Protein AF-E3K1E2-F1 (afdb_monomer_lite)

pLDDT: mean 73.82, std 13.87, range [36.22, 94.94]

Sequence (118 aa):
MPCQTKQGLTIAQMTQQIQHQVDGAILNYLLNDSNNESTKDSNLEDAIVALILLKKQRYHTPHTRLDRNPDNSAYLFSLNDSQFKQKFRMLQPFFFRLFNEIKGHPVFHNQSNILKSF

Structure (mmCIF, N/CA/C/O backbone):
data_AF-E3K1E2-F1
#
_entry.id   AF-E3K1E2-F1
#
loop_
_atom_site.group_PDB
_atom_site.id
_atom_site.type_symbol
_atom_site.label_atom_id
_atom_site.label_alt_id
_atom_site.label_comp_id
_atom_site.label_asym_id
_atom_site.label_entity_id
_atom_site.label_seq_id
_atom_site.pdbx_PDB_ins_code
_atom_site.Cartn_x
_atom_site.Cartn_y
_atom_site.Cartn_z
_atom_site.occupancy
_atom_site.B_iso_or_equiv
_atom_site.auth_seq_id
_atom_site.auth_comp_id
_atom_site.auth_asym_id
_atom_site.auth_atom_id
_atom_site.pdbx_PDB_model_num
ATOM 1 N N . MET A 1 1 ? -9.670 -12.883 -25.523 1.00 36.22 1 MET A N 1
ATOM 2 C CA . MET A 1 1 ? -9.674 -11.900 -26.631 1.00 36.22 1 MET A CA 1
ATOM 3 C C . MET A 1 1 ? -9.228 -10.558 -26.057 1.00 36.22 1 MET A C 1
ATOM 5 O O . MET A 1 1 ? -9.898 -10.103 -25.137 1.00 36.22 1 MET A O 1
ATOM 9 N N . PRO A 1 2 ? -8.091 -9.962 -26.460 1.00 47.69 2 PRO A N 1
ATOM 10 C CA . PRO A 1 2 ? -7.662 -8.683 -25.903 1.00 47.69 2 PRO A CA 1
ATOM 11 C C . PRO A 1 2 ? -8.529 -7.572 -26.505 1.00 47.69 2 PRO A C 1
ATOM 13 O O . PRO A 1 2 ? -8.466 -7.322 -27.706 1.00 47.69 2 PRO A O 1
ATOM 16 N N . CYS A 1 3 ? -9.354 -6.920 -25.685 1.00 54.78 3 CYS A N 1
ATOM 17 C CA . CYS A 1 3 ? -10.081 -5.723 -26.098 1.00 54.78 3 CYS A CA 1
ATOM 18 C C . CYS A 1 3 ? -9.071 -4.599 -26.337 1.00 54.78 3 CYS A C 1
ATOM 20 O O . CYS A 1 3 ? -8.545 -4.016 -25.389 1.00 54.78 3 CYS A O 1
ATOM 22 N N . GLN A 1 4 ? -8.783 -4.307 -27.604 1.00 60.00 4 GLN A N 1
ATOM 23 C CA . GLN A 1 4 ? -8.006 -3.133 -27.976 1.00 60.00 4 GLN A CA 1
ATOM 24 C C . GLN A 1 4 ? -8.824 -1.889 -27.619 1.00 60.00 4 GLN A C 1
ATOM 26 O O . GLN A 1 4 ? -9.828 -1.571 -28.254 1.00 60.00 4 GLN A O 1
ATOM 31 N N . THR A 1 5 ? -8.430 -1.204 -26.548 1.00 74.00 5 THR A N 1
ATOM 32 C CA . THR A 1 5 ? -9.013 0.087 -26.185 1.00 74.00 5 THR A CA 1
ATOM 33 C C . THR A 1 5 ? -8.525 1.144 -27.174 1.00 74.00 5 THR A C 1
ATOM 35 O O . THR A 1 5 ? -7.400 1.063 -27.669 1.00 74.00 5 THR A O 1
ATOM 38 N N . LYS A 1 6 ? -9.343 2.172 -27.451 1.00 75.38 6 LYS A N 1
ATOM 39 C CA . LYS A 1 6 ? -8.934 3.310 -28.301 1.00 75.38 6 LYS A CA 1
ATOM 40 C C . LYS A 1 6 ? -7.572 3.877 -27.879 1.00 75.38 6 LYS A C 1
ATOM 42 O O . LYS A 1 6 ? -6.749 4.160 -28.734 1.00 75.38 6 LYS A O 1
ATOM 47 N N . GLN A 1 7 ? -7.313 3.942 -26.571 1.00 70.69 7 GLN A N 1
ATOM 48 C CA . GLN A 1 7 ? -6.025 4.361 -26.015 1.00 70.69 7 GLN A CA 1
ATOM 49 C C . GLN A 1 7 ? -4.865 3.449 -26.436 1.00 70.69 7 GLN A C 1
ATOM 51 O O . GLN A 1 7 ? -3.811 3.954 -26.805 1.00 70.69 7 GLN A O 1
ATOM 56 N N . GLY A 1 8 ? -5.052 2.125 -26.435 1.00 77.12 8 GLY A N 1
ATOM 57 C CA . GLY A 1 8 ? -4.024 1.180 -26.877 1.00 77.12 8 GLY A CA 1
ATOM 58 C C . GLY A 1 8 ? -3.657 1.350 -28.353 1.00 77.12 8 GLY A C 1
ATOM 59 O O . GLY A 1 8 ? -2.480 1.296 -28.700 1.00 77.12 8 GLY A O 1
ATOM 60 N N . LEU A 1 9 ? -4.647 1.637 -29.205 1.00 79.75 9 LEU A N 1
ATOM 61 C CA . LEU A 1 9 ? -4.420 1.940 -30.622 1.00 79.75 9 LEU A CA 1
ATOM 62 C C . LEU A 1 9 ? -3.671 3.262 -30.811 1.00 79.75 9 LEU A C 1
ATOM 64 O O . LEU A 1 9 ? -2.709 3.310 -31.574 1.00 79.75 9 LEU A O 1
ATOM 68 N N . THR A 1 10 ? -4.061 4.318 -30.091 1.00 85.38 10 THR A N 1
ATOM 69 C CA . THR A 1 10 ? -3.386 5.620 -30.195 1.00 85.38 10 THR A CA 1
ATOM 70 C C . THR A 1 10 ? -1.940 5.544 -29.705 1.00 85.38 10 THR A C 1
ATOM 72 O O . THR A 1 10 ? -1.051 6.112 -30.333 1.00 85.38 10 THR A O 1
ATOM 75 N N . ILE A 1 11 ? -1.679 4.810 -28.619 1.00 80.06 11 ILE A N 1
ATOM 76 C CA . ILE A 1 11 ? -0.316 4.599 -28.117 1.00 80.06 11 ILE A CA 1
ATOM 77 C C . ILE A 1 11 ? 0.518 3.850 -29.156 1.00 80.06 11 ILE A C 1
ATOM 79 O O . ILE A 1 11 ? 1.607 4.308 -29.481 1.00 80.06 11 ILE A O 1
ATOM 83 N N . ALA A 1 12 ? -0.002 2.763 -29.735 1.00 79.31 12 ALA A N 1
ATOM 84 C CA . ALA A 1 12 ? 0.718 2.007 -30.759 1.00 79.31 12 ALA A CA 1
ATOM 85 C C . ALA A 1 12 ? 1.072 2.871 -31.984 1.00 79.31 12 ALA A C 1
ATOM 87 O O . ALA A 1 12 ? 2.198 2.813 -32.475 1.00 79.31 12 ALA A O 1
ATOM 88 N N . GLN A 1 13 ? 0.142 3.721 -32.430 1.00 85.56 13 GLN A N 1
ATOM 89 C CA . GLN A 1 13 ? 0.366 4.655 -33.539 1.00 85.56 13 GLN A CA 1
ATOM 90 C C . GLN A 1 13 ? 1.438 5.700 -33.210 1.00 85.56 13 GLN A C 1
ATOM 92 O O . GLN A 1 13 ? 2.347 5.920 -34.010 1.00 85.56 13 GLN A O 1
ATOM 97 N N . MET A 1 14 ? 1.371 6.309 -32.022 1.00 86.19 14 MET A N 1
ATOM 98 C CA . MET A 1 14 ? 2.379 7.274 -31.574 1.00 86.19 14 MET A CA 1
ATOM 99 C C . MET A 1 14 ? 3.759 6.623 -31.442 1.00 86.19 14 MET A C 1
ATOM 101 O O . MET A 1 14 ? 4.753 7.190 -31.890 1.00 86.19 14 MET A O 1
ATOM 105 N N . THR A 1 15 ? 3.832 5.411 -30.885 1.00 83.00 15 THR A N 1
ATOM 106 C CA . THR A 1 15 ? 5.085 4.652 -30.786 1.00 83.00 15 THR A CA 1
ATOM 107 C C . THR A 1 15 ? 5.678 4.382 -32.164 1.00 83.00 15 THR A C 1
ATOM 109 O O . THR A 1 15 ? 6.871 4.594 -32.357 1.00 83.00 15 THR A O 1
ATOM 112 N N . GLN A 1 16 ? 4.857 3.988 -33.139 1.00 80.50 16 GLN A N 1
ATOM 113 C CA . GLN A 1 16 ? 5.324 3.731 -34.500 1.00 80.50 16 GLN A CA 1
ATOM 114 C C . GLN A 1 16 ? 5.860 5.003 -35.179 1.00 80.50 16 GLN A C 1
ATOM 116 O O . GLN A 1 16 ? 6.891 4.954 -35.846 1.00 80.50 16 GLN A O 1
ATOM 121 N N . GLN A 1 17 ? 5.212 6.155 -34.979 1.00 82.69 17 GLN A N 1
ATOM 122 C CA . GLN A 1 17 ? 5.694 7.434 -35.515 1.00 82.69 17 GLN A CA 1
ATOM 123 C C . GLN A 1 17 ? 7.028 7.863 -34.901 1.00 82.69 17 GLN A C 1
ATOM 125 O O . GLN A 1 17 ? 7.924 8.287 -35.629 1.00 82.69 17 GLN A O 1
ATOM 130 N N . ILE A 1 18 ? 7.175 7.718 -33.583 1.00 78.56 18 ILE A N 1
ATOM 131 C CA . ILE A 1 18 ? 8.433 8.019 -32.890 1.00 78.56 18 ILE A CA 1
ATOM 132 C C . ILE A 1 18 ? 9.543 7.101 -33.404 1.00 78.56 18 ILE A C 1
ATOM 134 O O . ILE A 1 18 ? 10.633 7.581 -33.701 1.00 78.56 18 ILE A O 1
ATOM 138 N N . GLN A 1 19 ? 9.257 5.807 -33.571 1.00 76.50 19 GLN A N 1
ATOM 139 C CA . GLN A 1 19 ? 10.219 4.840 -34.098 1.00 76.50 19 GLN A CA 1
ATOM 140 C C . GLN A 1 19 ? 10.724 5.262 -35.486 1.00 76.50 19 GLN A C 1
ATOM 142 O O . GLN A 1 19 ? 11.927 5.389 -35.683 1.00 76.50 19 GLN A O 1
ATOM 147 N N . HIS A 1 20 ? 9.817 5.600 -36.408 1.00 75.62 20 HIS A N 1
ATOM 148 C CA . HIS A 1 20 ? 10.191 6.061 -37.749 1.00 75.62 20 HIS A CA 1
ATOM 149 C C . HIS A 1 20 ? 11.013 7.357 -37.745 1.00 75.62 20 HIS A C 1
ATOM 151 O O . HIS A 1 20 ? 11.917 7.509 -38.566 1.00 75.62 20 HIS A O 1
ATOM 157 N N . GLN A 1 21 ? 10.721 8.293 -36.837 1.00 72.12 21 GLN A N 1
ATOM 158 C CA . GLN A 1 21 ? 11.488 9.537 -36.715 1.00 72.12 21 GLN A CA 1
ATOM 159 C C . GLN A 1 21 ? 12.888 9.300 -36.150 1.00 72.12 21 GLN A C 1
ATOM 161 O O . GLN A 1 21 ? 13.844 9.905 -36.630 1.00 72.12 21 GLN A O 1
ATOM 166 N N . VAL A 1 22 ? 13.016 8.416 -35.159 1.00 73.38 22 VAL A N 1
ATOM 167 C CA . VAL A 1 22 ? 14.307 8.040 -34.574 1.00 73.38 22 VAL A CA 1
ATOM 168 C C . VAL A 1 22 ? 15.154 7.288 -35.597 1.00 73.38 22 VAL A C 1
ATOM 170 O O . VAL A 1 22 ? 16.305 7.657 -35.800 1.00 73.38 22 VAL A O 1
ATOM 173 N N . ASP A 1 23 ? 14.580 6.316 -36.306 1.00 73.56 23 ASP A N 1
ATOM 174 C CA . ASP A 1 23 ? 15.290 5.557 -37.340 1.00 73.56 23 ASP A CA 1
ATOM 175 C C . ASP A 1 23 ? 15.748 6.480 -38.486 1.00 73.56 23 ASP A C 1
ATOM 177 O O . ASP A 1 23 ? 16.893 6.406 -38.930 1.00 73.56 23 ASP A O 1
ATOM 181 N N . GLY A 1 24 ? 14.897 7.419 -38.917 1.00 72.69 24 GLY A N 1
ATOM 182 C CA . GLY A 1 24 ? 15.255 8.421 -39.927 1.00 72.69 24 GLY A CA 1
ATOM 183 C C . GLY A 1 24 ? 16.328 9.411 -39.459 1.00 72.69 24 GLY A C 1
ATOM 184 O O . GLY A 1 24 ? 17.213 9.771 -40.234 1.00 72.69 24 GLY A O 1
ATOM 185 N N . ALA A 1 25 ? 16.292 9.836 -38.194 1.00 69.25 25 ALA A N 1
ATOM 186 C CA . ALA A 1 25 ? 17.307 10.715 -37.616 1.00 69.25 25 ALA A CA 1
ATOM 187 C C . ALA A 1 25 ? 18.662 10.008 -37.454 1.00 69.25 25 ALA A C 1
ATOM 189 O O . ALA A 1 25 ? 19.694 10.612 -37.738 1.00 69.25 25 ALA A O 1
ATOM 190 N N . ILE A 1 26 ? 18.659 8.729 -37.063 1.00 70.50 26 ILE A N 1
ATOM 191 C CA . ILE A 1 26 ? 19.865 7.894 -36.972 1.00 70.50 26 ILE A CA 1
ATOM 192 C C . ILE A 1 26 ? 20.479 7.695 -38.361 1.00 70.50 26 ILE A C 1
ATOM 194 O O . ILE A 1 26 ? 21.684 7.869 -38.518 1.00 70.50 26 ILE A O 1
ATOM 198 N N . LEU A 1 27 ? 19.667 7.402 -39.382 1.00 65.75 27 LEU A N 1
ATOM 199 C CA . LEU A 1 27 ? 20.157 7.266 -40.758 1.00 65.75 27 LEU A CA 1
ATOM 200 C C . LEU A 1 27 ? 20.722 8.582 -41.308 1.00 65.75 27 LEU A C 1
ATOM 202 O O . LEU A 1 27 ? 21.769 8.573 -41.948 1.00 65.75 27 LEU A O 1
ATOM 206 N N . ASN A 1 28 ? 20.072 9.716 -41.031 1.00 65.00 28 ASN A N 1
ATOM 207 C CA . ASN A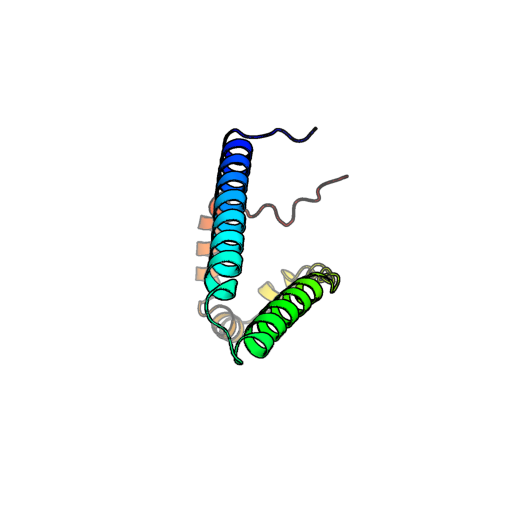 1 28 ? 20.573 11.030 -41.441 1.00 65.00 28 ASN A CA 1
ATOM 208 C C . ASN A 1 28 ? 21.866 11.424 -40.715 1.00 65.00 28 ASN A C 1
ATOM 210 O O . ASN A 1 28 ? 22.720 12.060 -41.325 1.00 65.00 28 ASN A O 1
ATOM 214 N N . TYR A 1 29 ? 22.027 11.049 -39.442 1.00 66.12 29 TYR A N 1
ATOM 215 C CA . TYR A 1 29 ? 23.288 11.207 -38.714 1.00 66.12 29 TYR A CA 1
ATOM 216 C C . TYR A 1 29 ? 24.391 10.365 -39.369 1.00 66.12 29 TYR A C 1
ATOM 218 O O . TYR A 1 29 ? 25.411 10.916 -39.765 1.00 66.12 29 TYR A O 1
ATOM 226 N N . LEU A 1 30 ? 24.131 9.073 -39.602 1.00 57.94 30 LEU A N 1
ATOM 227 C CA . LEU A 1 30 ? 25.090 8.135 -40.195 1.00 57.94 30 LEU A CA 1
ATOM 228 C C . LEU A 1 30 ? 25.538 8.550 -41.614 1.00 57.94 30 LEU A C 1
ATOM 230 O O . LEU A 1 30 ? 26.697 8.378 -41.976 1.00 57.94 30 LEU A O 1
ATOM 234 N N . LEU A 1 31 ? 24.627 9.116 -42.418 1.00 60.41 31 LEU A N 1
ATOM 235 C CA . LEU A 1 31 ? 24.916 9.600 -43.777 1.00 60.41 31 LEU A CA 1
ATOM 236 C C . LEU A 1 31 ? 25.615 10.969 -43.806 1.00 60.41 31 LEU A C 1
ATOM 238 O O . LEU A 1 31 ? 26.353 11.257 -44.747 1.00 60.41 31 LEU A O 1
ATOM 242 N N . ASN A 1 32 ? 25.391 11.824 -42.804 1.00 58.06 32 ASN A N 1
ATOM 243 C CA . ASN A 1 32 ? 26.103 13.101 -42.699 1.00 58.06 32 ASN A CA 1
ATOM 244 C C . ASN A 1 32 ? 27.499 12.947 -42.086 1.00 58.06 32 ASN A C 1
ATOM 246 O O . ASN A 1 32 ? 28.375 13.751 -42.407 1.00 58.06 32 ASN A O 1
ATOM 250 N N . ASP A 1 33 ? 27.725 11.928 -41.254 1.00 52.22 33 ASP A N 1
ATOM 251 C CA . ASP A 1 33 ? 29.038 11.650 -40.659 1.00 52.22 33 ASP A CA 1
ATOM 252 C C . ASP A 1 33 ? 30.018 11.030 -41.674 1.00 52.22 33 ASP A C 1
ATOM 254 O O . ASP A 1 33 ? 31.227 11.236 -41.603 1.00 52.22 33 ASP A O 1
ATOM 258 N N . SER A 1 34 ? 29.513 10.371 -42.729 1.00 53.56 34 SER A N 1
ATOM 259 C CA . SER A 1 34 ? 30.362 9.801 -43.789 1.00 53.56 34 SER A CA 1
ATOM 260 C C . SER A 1 34 ? 31.059 10.834 -44.692 1.00 53.56 34 SER A C 1
ATOM 262 O O . SER A 1 34 ? 31.853 10.445 -45.545 1.00 53.56 34 SER A O 1
ATOM 264 N N . ASN A 1 35 ? 30.776 12.134 -44.532 1.00 54.97 35 ASN A N 1
ATOM 265 C CA . ASN A 1 35 ? 31.413 13.214 -45.302 1.00 54.97 35 ASN A CA 1
ATOM 266 C C . ASN A 1 35 ? 32.553 13.934 -44.560 1.00 54.97 35 ASN A C 1
ATOM 268 O O . ASN A 1 35 ? 33.183 14.808 -45.154 1.00 54.97 35 ASN A O 1
ATOM 272 N N . ASN A 1 36 ? 32.853 13.580 -43.306 1.00 51.88 36 ASN A N 1
ATOM 273 C CA . ASN A 1 36 ? 33.989 14.139 -42.571 1.00 51.88 36 ASN A CA 1
ATOM 274 C C . ASN A 1 36 ? 34.890 13.010 -42.073 1.00 51.88 36 ASN A C 1
ATOM 276 O O . ASN A 1 36 ? 34.653 12.385 -41.045 1.00 51.88 36 ASN A O 1
ATOM 280 N N . GLU A 1 37 ? 35.946 12.743 -42.832 1.00 55.22 37 GLU A N 1
ATOM 281 C CA . GLU A 1 37 ? 36.947 11.749 -42.476 1.00 55.22 37 GLU A CA 1
ATOM 282 C C . GLU A 1 37 ? 37.616 12.093 -41.127 1.00 55.22 37 GLU A C 1
ATOM 284 O O . GLU A 1 37 ? 38.054 13.223 -40.901 1.00 55.22 37 GLU A O 1
ATOM 289 N N . SER A 1 38 ? 37.789 11.056 -40.297 1.00 49.81 38 SER A N 1
ATOM 290 C CA . SER A 1 38 ? 38.880 10.883 -39.323 1.00 49.81 38 SER A CA 1
ATOM 291 C C . SER A 1 38 ? 38.554 11.012 -37.817 1.00 49.81 38 SER A C 1
ATOM 293 O O . SER A 1 38 ? 38.773 12.027 -37.159 1.00 49.81 38 SER A O 1
ATOM 295 N N . THR A 1 39 ? 38.241 9.839 -37.246 1.00 51.56 39 THR A N 1
ATOM 296 C CA . THR A 1 39 ? 38.937 9.274 -36.065 1.00 51.56 39 THR A CA 1
ATOM 297 C C . THR A 1 39 ? 38.505 9.710 -34.659 1.00 51.56 39 THR A C 1
ATOM 299 O O . THR A 1 39 ? 39.379 9.955 -33.831 1.00 51.56 39 THR A O 1
ATOM 302 N N . LYS A 1 40 ? 37.200 9.709 -34.318 1.00 51.06 40 LYS A N 1
ATOM 303 C CA . LYS A 1 40 ? 36.742 9.598 -32.901 1.00 51.06 40 LYS A CA 1
ATOM 304 C C . LYS A 1 40 ? 35.421 8.853 -32.633 1.00 51.06 40 LYS A C 1
ATOM 306 O O . LYS A 1 40 ? 35.064 8.736 -31.462 1.00 51.06 40 LYS A O 1
ATOM 311 N N . ASP A 1 41 ? 34.740 8.309 -33.642 1.00 56.81 41 ASP A N 1
ATOM 312 C CA . ASP A 1 41 ? 33.358 7.826 -33.457 1.00 56.81 41 ASP A CA 1
ATOM 313 C C . ASP A 1 41 ? 33.216 6.360 -32.993 1.00 56.81 41 ASP A C 1
ATOM 315 O O . ASP A 1 41 ? 32.206 6.000 -32.393 1.00 56.81 41 ASP A O 1
ATOM 319 N N . SER A 1 42 ? 34.264 5.528 -33.106 1.00 58.91 42 SER A N 1
ATOM 320 C CA . SER A 1 42 ? 34.162 4.107 -32.705 1.00 58.91 42 SER A CA 1
ATOM 321 C C . SER A 1 42 ? 33.835 3.923 -31.217 1.00 58.91 42 SER A C 1
ATOM 323 O O . SER A 1 42 ? 33.135 2.994 -30.836 1.00 58.91 42 SER A O 1
ATOM 325 N N . ASN A 1 43 ? 34.300 4.837 -30.356 1.00 70.94 43 ASN A N 1
ATOM 326 C CA . ASN A 1 43 ? 34.028 4.778 -28.919 1.00 70.94 43 ASN A CA 1
ATOM 327 C C . ASN A 1 43 ? 32.569 5.119 -28.580 1.00 70.94 43 ASN A C 1
ATOM 329 O O . ASN A 1 43 ? 32.056 4.655 -27.560 1.00 70.94 43 ASN A O 1
ATOM 333 N N . LEU A 1 44 ? 31.911 5.959 -29.388 1.00 78.19 44 LEU A N 1
ATOM 334 C CA . LEU A 1 44 ? 30.507 6.313 -29.190 1.00 78.19 44 LEU A CA 1
ATOM 335 C C . LEU A 1 44 ? 29.607 5.173 -29.665 1.00 78.19 44 LEU A C 1
ATOM 337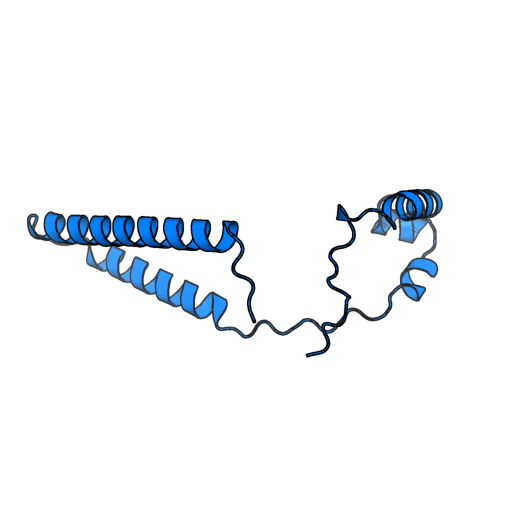 O O . LEU A 1 44 ? 28.692 4.774 -28.941 1.00 78.19 44 LEU A O 1
ATOM 341 N N . GLU A 1 45 ? 29.911 4.608 -30.830 1.00 77.38 45 GLU A N 1
ATOM 342 C CA . GLU A 1 45 ? 29.237 3.426 -31.367 1.00 77.38 45 GLU A CA 1
ATOM 343 C C . GLU A 1 45 ? 29.349 2.239 -30.397 1.00 77.38 45 GLU A C 1
ATOM 345 O O . GLU A 1 45 ? 28.329 1.654 -30.015 1.00 77.38 45 GLU A O 1
ATOM 350 N N . ASP A 1 46 ? 30.550 1.960 -29.882 1.00 79.19 46 ASP A N 1
ATOM 351 C CA . ASP A 1 46 ? 30.783 0.915 -28.878 1.00 79.19 46 ASP A CA 1
ATOM 352 C C . ASP A 1 46 ? 30.016 1.182 -27.572 1.00 79.19 46 ASP A C 1
ATOM 354 O O . ASP A 1 46 ? 29.454 0.260 -26.970 1.00 79.19 46 ASP A O 1
ATOM 358 N N . ALA A 1 47 ? 29.921 2.443 -27.137 1.00 81.50 47 ALA A N 1
ATOM 359 C CA . ALA A 1 47 ? 29.151 2.820 -25.953 1.00 81.50 47 ALA A CA 1
ATOM 360 C C . ALA A 1 47 ? 27.636 2.636 -26.154 1.00 81.50 47 ALA A C 1
ATOM 362 O O . ALA A 1 47 ? 26.938 2.193 -25.234 1.00 81.50 47 ALA A O 1
ATOM 363 N N . ILE A 1 48 ? 27.117 2.931 -27.349 1.00 84.19 48 ILE A N 1
ATOM 364 C CA . ILE A 1 48 ? 25.708 2.711 -27.703 1.00 84.19 48 ILE A CA 1
ATOM 365 C C . ILE A 1 48 ? 25.406 1.210 -27.739 1.00 84.19 48 ILE A C 1
ATOM 367 O O . ILE A 1 48 ? 24.420 0.768 -27.138 1.00 84.19 48 ILE A O 1
ATOM 371 N N . VAL A 1 49 ? 26.274 0.408 -28.361 1.00 84.19 49 VAL A N 1
ATOM 372 C CA . VAL A 1 49 ? 26.146 -1.056 -28.398 1.00 84.19 49 VAL A CA 1
ATOM 373 C C . VAL A 1 49 ? 26.197 -1.640 -26.984 1.00 84.19 49 VAL A C 1
ATOM 375 O O . VAL A 1 49 ? 25.328 -2.439 -26.619 1.00 84.19 49 VAL A O 1
ATOM 378 N N . ALA A 1 50 ? 27.137 -1.193 -26.147 1.00 82.19 50 ALA A N 1
ATOM 379 C CA . ALA A 1 50 ? 27.231 -1.608 -24.750 1.00 82.19 50 ALA A CA 1
ATOM 380 C C . ALA A 1 50 ? 25.974 -1.229 -23.950 1.00 82.19 50 ALA A C 1
ATOM 382 O O . ALA A 1 50 ? 25.457 -2.047 -23.186 1.00 82.19 50 ALA A O 1
ATOM 383 N N . LEU A 1 51 ? 25.420 -0.030 -24.156 1.00 81.88 51 LEU A N 1
ATOM 384 C CA . LEU A 1 51 ? 24.186 0.407 -23.500 1.00 81.88 51 LEU A CA 1
ATOM 385 C C . LEU A 1 51 ? 22.976 -0.438 -23.922 1.00 81.88 51 LEU A C 1
ATOM 387 O O . LEU A 1 51 ? 22.149 -0.787 -23.073 1.00 81.88 51 LEU A O 1
ATOM 391 N N . ILE A 1 52 ? 22.866 -0.782 -25.207 1.00 82.81 52 ILE A N 1
ATOM 392 C CA . ILE A 1 52 ? 21.819 -1.675 -25.724 1.00 82.81 52 ILE A CA 1
ATOM 393 C C . ILE A 1 52 ? 21.968 -3.065 -25.101 1.00 82.81 52 ILE A C 1
ATOM 395 O O . ILE A 1 52 ? 20.977 -3.627 -24.629 1.00 82.81 52 ILE A O 1
ATOM 399 N N . LEU A 1 53 ? 23.191 -3.597 -25.031 1.00 81.06 53 LEU A N 1
ATOM 400 C CA . 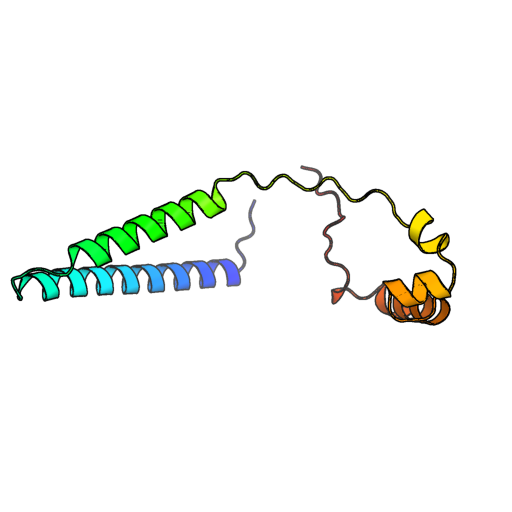LEU A 1 53 ? 23.473 -4.904 -24.439 1.00 81.06 53 LEU A CA 1
ATOM 401 C C . LEU A 1 53 ? 23.133 -4.931 -22.940 1.00 81.06 53 LEU A C 1
ATOM 403 O O . LEU A 1 53 ? 22.453 -5.850 -22.479 1.00 81.06 53 LEU A O 1
ATOM 407 N N . LEU A 1 54 ? 23.518 -3.888 -22.197 1.00 76.75 54 LEU A N 1
ATOM 408 C CA . LEU A 1 54 ? 23.209 -3.724 -20.775 1.00 76.75 54 LEU A CA 1
ATOM 409 C C . LEU A 1 54 ? 21.708 -3.570 -20.531 1.00 76.75 54 LEU A C 1
ATOM 411 O O . LEU A 1 54 ? 21.168 -4.207 -19.629 1.00 76.75 54 LEU A O 1
ATOM 415 N N . LYS A 1 55 ? 21.002 -2.761 -21.332 1.00 74.69 55 LYS A N 1
ATOM 416 C CA . LYS A 1 55 ? 19.540 -2.619 -21.223 1.00 74.69 55 LYS A CA 1
ATOM 417 C C . LYS A 1 55 ? 18.824 -3.919 -21.567 1.00 74.69 55 LYS A C 1
ATOM 419 O O . LYS A 1 55 ? 17.889 -4.281 -20.861 1.00 74.69 55 LYS A O 1
ATOM 424 N N . LYS A 1 56 ? 19.279 -4.638 -22.594 1.00 71.12 56 LYS A N 1
ATOM 425 C CA . LYS A 1 56 ? 18.764 -5.960 -22.958 1.00 71.12 56 LYS A CA 1
ATOM 426 C C . LYS A 1 56 ? 18.939 -6.933 -21.787 1.00 71.12 56 LYS A C 1
ATOM 428 O O . LYS A 1 56 ? 17.964 -7.529 -21.341 1.00 71.12 56 LYS A O 1
ATOM 433 N N . GLN A 1 57 ? 20.137 -7.020 -21.209 1.00 65.62 57 GLN A N 1
ATOM 434 C CA . GLN A 1 57 ? 20.418 -7.883 -20.053 1.00 65.62 57 GLN A CA 1
ATOM 435 C C . GLN A 1 57 ? 19.662 -7.474 -18.780 1.00 65.62 57 GLN A C 1
ATOM 437 O O . GLN A 1 57 ? 19.203 -8.346 -18.045 1.00 65.62 57 GLN A O 1
ATOM 442 N N . ARG A 1 58 ? 19.450 -6.171 -18.547 1.00 57.78 58 ARG A N 1
ATOM 443 C CA . ARG A 1 58 ? 18.711 -5.648 -17.383 1.00 57.78 58 ARG A CA 1
ATOM 444 C C . ARG A 1 58 ? 17.289 -6.199 -17.277 1.00 57.78 58 ARG A C 1
ATOM 446 O O . ARG A 1 58 ? 16.780 -6.337 -16.170 1.00 57.78 58 ARG A O 1
ATOM 453 N N . TYR A 1 59 ? 16.664 -6.520 -18.408 1.00 59.38 59 TYR A N 1
ATOM 454 C CA . TYR A 1 59 ? 15.313 -7.082 -18.454 1.00 59.38 59 TYR A CA 1
ATOM 455 C C . TYR A 1 59 ? 15.285 -8.596 -18.722 1.00 59.38 59 TYR A C 1
ATOM 457 O O . TYR A 1 59 ? 14.202 -9.172 -18.787 1.00 59.38 59 TYR A O 1
ATOM 465 N N . HIS A 1 60 ? 16.447 -9.250 -18.854 1.00 59.41 60 HIS A N 1
ATOM 466 C CA . HIS A 1 60 ? 16.538 -10.697 -19.071 1.00 59.41 60 HIS A CA 1
ATOM 467 C C . HIS A 1 60 ? 16.670 -11.513 -17.792 1.00 59.41 60 HIS A C 1
ATOM 469 O O . HIS A 1 60 ? 16.377 -12.707 -17.836 1.00 59.41 60 HIS A O 1
ATOM 475 N N . THR A 1 61 ? 17.066 -10.915 -16.665 1.00 66.12 61 THR A N 1
ATOM 476 C CA . THR A 1 61 ? 16.965 -11.615 -15.384 1.00 66.12 61 THR A CA 1
ATOM 477 C C . THR A 1 61 ? 15.480 -11.861 -15.123 1.00 66.12 61 THR A C 1
ATOM 479 O O . THR A 1 61 ? 14.725 -10.884 -15.003 1.00 66.12 61 THR A O 1
ATOM 482 N N . PRO A 1 62 ? 15.023 -13.129 -15.073 1.00 65.12 62 PRO A N 1
ATOM 483 C CA . PRO A 1 62 ? 13.647 -13.425 -14.726 1.00 65.12 62 PRO A CA 1
ATOM 484 C C . PRO A 1 62 ? 13.374 -12.716 -13.412 1.00 65.12 62 PRO A C 1
ATOM 486 O O . PRO A 1 62 ? 14.113 -12.897 -12.445 1.00 65.12 62 PRO A O 1
ATOM 489 N N . HIS A 1 63 ? 12.366 -11.847 -13.394 1.00 62.53 63 HIS A N 1
ATOM 490 C CA . HIS A 1 63 ? 11.958 -11.250 -12.138 1.00 62.53 63 HIS A CA 1
ATOM 491 C C . HIS A 1 63 ? 11.483 -12.410 -11.277 1.00 62.53 63 HIS A C 1
ATOM 493 O O . HIS A 1 63 ? 10.434 -12.997 -11.558 1.00 62.53 63 HIS A O 1
ATOM 499 N N . THR A 1 64 ? 12.278 -12.778 -10.273 1.00 63.62 64 THR A N 1
ATOM 500 C CA . THR A 1 64 ? 11.833 -13.705 -9.247 1.00 63.62 64 THR A CA 1
ATOM 501 C C . THR A 1 64 ? 10.588 -13.068 -8.667 1.00 63.62 64 THR A C 1
ATOM 503 O O . THR A 1 64 ? 10.654 -11.984 -8.081 1.00 63.62 64 THR A O 1
ATOM 506 N N . ARG A 1 65 ? 9.427 -13.677 -8.922 1.00 65.75 65 ARG A N 1
ATOM 507 C CA . ARG A 1 65 ? 8.200 -13.253 -8.261 1.00 65.75 65 ARG A CA 1
ATOM 508 C C . ARG A 1 65 ? 8.505 -13.371 -6.780 1.00 65.75 65 ARG A C 1
ATOM 510 O O . ARG A 1 65 ? 8.812 -14.463 -6.315 1.00 65.75 65 ARG A O 1
ATOM 517 N N . LEU A 1 66 ? 8.520 -12.239 -6.083 1.00 66.25 66 LEU A N 1
ATOM 518 C CA . LEU A 1 66 ? 8.625 -12.274 -4.638 1.00 66.25 66 LEU A CA 1
ATOM 519 C C . LEU A 1 66 ? 7.435 -13.083 -4.153 1.00 66.25 66 LEU A C 1
ATOM 521 O O . LEU A 1 66 ? 6.298 -12.816 -4.562 1.00 66.25 66 LEU A O 1
ATOM 525 N N . ASP A 1 67 ? 7.720 -14.093 -3.338 1.00 63.72 67 ASP A N 1
ATOM 526 C CA . ASP A 1 67 ? 6.664 -14.860 -2.713 1.00 63.72 67 ASP A CA 1
ATOM 527 C C . ASP A 1 67 ? 5.729 -13.901 -1.991 1.00 63.72 67 ASP A C 1
ATOM 529 O O . ASP A 1 67 ? 6.135 -12.878 -1.424 1.00 63.72 67 ASP A O 1
ATOM 533 N N . ARG A 1 68 ? 4.439 -14.216 -2.088 1.00 66.81 68 ARG A N 1
ATOM 534 C CA . ARG A 1 68 ? 3.388 -13.431 -1.459 1.00 66.81 68 ARG A CA 1
ATOM 535 C C . ARG A 1 68 ? 3.766 -13.233 0.004 1.00 66.81 68 ARG A C 1
ATOM 537 O O . ARG A 1 68 ? 3.992 -14.210 0.712 1.00 66.81 68 ARG A O 1
ATOM 544 N N . ASN A 1 69 ? 3.810 -11.976 0.445 1.00 64.38 69 ASN A N 1
ATOM 545 C CA . ASN A 1 69 ? 4.068 -11.684 1.848 1.00 64.38 69 ASN A CA 1
ATOM 546 C C . ASN A 1 69 ? 3.027 -12.459 2.682 1.00 64.38 69 ASN A C 1
ATOM 548 O O . ASN A 1 69 ? 1.833 -12.355 2.361 1.00 64.38 69 ASN A O 1
ATOM 552 N N . PRO A 1 70 ? 3.439 -13.272 3.672 1.00 65.94 70 PRO A N 1
ATOM 553 C CA . PRO A 1 70 ? 2.499 -14.006 4.509 1.00 65.94 70 PRO A CA 1
ATOM 554 C C . PRO A 1 70 ? 1.498 -13.044 5.150 1.00 65.94 70 PRO A C 1
ATOM 556 O O . PRO A 1 70 ? 1.781 -11.850 5.288 1.00 65.94 70 PRO A O 1
ATOM 559 N N . ASP A 1 71 ? 0.326 -13.563 5.527 1.00 73.25 71 ASP A N 1
ATOM 560 C CA . ASP A 1 71 ? -0.667 -12.769 6.246 1.00 73.25 71 ASP A CA 1
ATOM 561 C C . ASP A 1 71 ? -0.022 -12.168 7.501 1.00 73.25 71 ASP A C 1
ATOM 563 O O . ASP A 1 71 ? 0.310 -12.851 8.469 1.00 73.25 71 ASP A O 1
ATOM 567 N N . ASN A 1 72 ? 0.208 -10.863 7.434 1.00 74.00 72 ASN A N 1
ATOM 568 C CA . ASN A 1 72 ? 0.886 -10.081 8.449 1.00 74.00 72 ASN A CA 1
ATOM 569 C C . ASN A 1 72 ? -0.114 -9.329 9.333 1.00 74.00 72 ASN A C 1
ATOM 571 O O . ASN A 1 72 ? 0.300 -8.472 10.117 1.00 74.00 72 ASN A O 1
ATOM 575 N N . SER A 1 73 ? -1.410 -9.648 9.241 1.00 77.19 73 SER A N 1
ATOM 576 C CA . SER A 1 73 ? -2.433 -9.097 10.129 1.00 77.19 73 SER A CA 1
ATOM 577 C C . SER A 1 73 ? -2.082 -9.383 11.591 1.00 77.19 73 SER A C 1
ATOM 579 O O . SER A 1 73 ? -1.988 -8.452 12.387 1.00 77.19 73 SER A O 1
ATOM 581 N N . ALA A 1 74 ? -1.749 -10.633 11.925 1.00 77.38 74 ALA A N 1
ATOM 582 C CA . ALA A 1 74 ? -1.325 -11.026 13.270 1.00 77.38 74 ALA A CA 1
ATOM 583 C C . ALA A 1 74 ? -0.127 -10.200 13.769 1.00 77.38 74 ALA A C 1
ATOM 585 O O . ALA A 1 74 ? -0.109 -9.747 14.912 1.00 77.38 74 ALA A O 1
ATOM 586 N N . TYR A 1 75 ? 0.841 -9.933 12.888 1.00 80.50 75 TYR A N 1
ATOM 587 C CA . TYR A 1 75 ? 1.990 -9.090 13.202 1.00 80.50 75 TYR A CA 1
ATOM 588 C C . TYR A 1 75 ? 1.574 -7.647 13.511 1.00 80.50 75 TYR A C 1
ATOM 590 O O . TYR A 1 75 ? 1.978 -7.107 14.538 1.00 80.50 75 TYR A O 1
ATOM 598 N N . LEU A 1 76 ? 0.735 -7.041 12.666 1.00 77.69 76 LEU A N 1
ATOM 599 C CA . LEU A 1 76 ? 0.220 -5.680 12.847 1.00 77.69 76 LEU A CA 1
ATOM 600 C C . LEU A 1 76 ? -0.503 -5.505 14.189 1.00 77.69 76 LEU A C 1
ATOM 602 O O . LEU A 1 76 ? -0.287 -4.497 14.859 1.00 77.69 76 LEU A O 1
ATOM 606 N N . PHE A 1 77 ? -1.321 -6.485 14.584 1.00 77.94 77 PHE A N 1
ATOM 607 C CA . PHE A 1 77 ? -2.080 -6.451 15.840 1.00 77.94 77 PHE A CA 1
ATOM 608 C C . PHE A 1 77 ? -1.253 -6.829 17.080 1.00 77.94 77 PHE A C 1
ATOM 610 O O . PHE A 1 77 ? -1.690 -6.561 18.195 1.00 77.94 77 PHE A O 1
ATOM 617 N N . SER A 1 78 ? -0.066 -7.421 16.903 1.00 84.12 78 SER A N 1
ATOM 618 C CA . SER A 1 78 ? 0.846 -7.777 18.004 1.00 84.12 78 SER A CA 1
ATOM 619 C C . SER A 1 78 ? 1.736 -6.623 18.483 1.00 84.12 78 SER A C 1
ATOM 621 O O . SER A 1 78 ? 2.3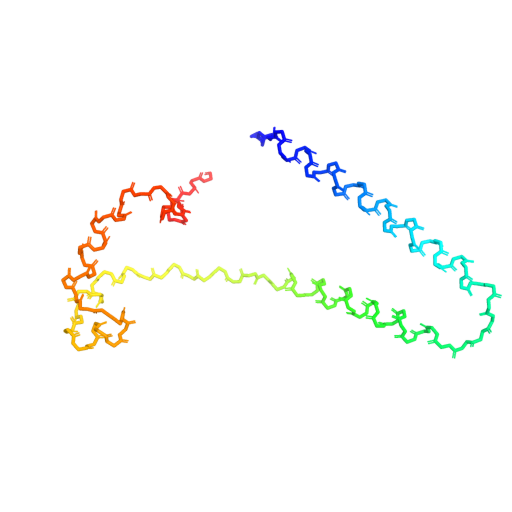59 -6.723 19.540 1.00 84.12 78 SER A O 1
ATOM 623 N N . LEU A 1 79 ? 1.827 -5.536 17.710 1.00 87.75 79 LEU A N 1
ATOM 624 C CA . LEU A 1 79 ? 2.674 -4.393 18.044 1.00 87.75 79 LEU A CA 1
ATOM 625 C C . LEU A 1 79 ? 2.055 -3.586 19.185 1.00 87.75 79 LEU A C 1
ATOM 627 O O . LEU A 1 79 ? 0.875 -3.251 19.147 1.00 87.75 79 LEU A O 1
ATOM 631 N N . ASN A 1 80 ? 2.877 -3.199 20.159 1.00 90.44 80 ASN A N 1
ATOM 632 C CA . ASN A 1 80 ? 2.473 -2.181 21.128 1.00 90.44 80 ASN A CA 1
ATOM 633 C C . ASN A 1 80 ? 2.514 -0.772 20.503 1.00 90.44 80 ASN A C 1
ATOM 635 O O . ASN A 1 80 ? 3.153 -0.559 19.471 1.00 90.44 80 ASN A O 1
ATOM 639 N N . ASP A 1 81 ? 1.891 0.215 21.151 1.00 89.62 81 ASP A N 1
ATOM 640 C CA . ASP A 1 81 ? 1.779 1.583 20.620 1.00 89.62 81 ASP A CA 1
ATOM 641 C C . ASP A 1 81 ? 3.125 2.233 20.263 1.00 89.62 81 ASP A C 1
ATOM 643 O O . ASP A 1 81 ? 3.220 2.963 19.276 1.00 89.62 81 ASP A O 1
ATOM 647 N N . SER A 1 82 ? 4.185 1.964 21.035 1.00 91.25 82 SER A N 1
ATOM 648 C CA . SER A 1 82 ? 5.522 2.513 20.769 1.00 91.25 82 SER A CA 1
ATOM 649 C C . SER A 1 82 ? 6.112 1.933 19.481 1.00 91.25 82 SER A C 1
ATOM 651 O O . SER A 1 82 ? 6.538 2.675 18.589 1.00 91.25 82 SER A O 1
ATOM 653 N N . GLN A 1 83 ? 6.061 0.607 19.336 1.00 92.44 83 GLN A N 1
ATOM 654 C CA . GLN A 1 83 ? 6.518 -0.100 18.139 1.00 92.44 83 GLN A CA 1
ATOM 655 C C . GLN A 1 83 ? 5.676 0.271 16.915 1.00 92.44 83 GLN A C 1
ATOM 657 O O . GLN A 1 83 ? 6.216 0.506 15.829 1.00 92.44 83 GLN A O 1
ATOM 662 N N . PHE A 1 84 ? 4.359 0.374 17.095 1.00 92.00 84 PHE A N 1
ATOM 663 C CA . PHE A 1 84 ? 3.436 0.782 16.046 1.00 92.00 84 PHE A CA 1
ATOM 664 C C . PHE A 1 84 ? 3.754 2.207 15.576 1.00 92.00 84 PHE A C 1
ATOM 666 O O . PHE A 1 84 ? 3.948 2.438 14.381 1.00 92.00 84 PHE A O 1
ATOM 673 N N . LYS A 1 85 ? 3.933 3.151 16.509 1.00 93.25 85 LYS A N 1
ATOM 674 C CA . LYS A 1 85 ? 4.325 4.533 16.201 1.00 93.25 85 LYS A CA 1
ATOM 675 C C . LYS A 1 85 ? 5.696 4.614 15.537 1.00 93.25 85 LYS A C 1
ATOM 677 O O . LYS A 1 85 ? 5.887 5.443 14.652 1.00 93.25 85 LYS A O 1
ATOM 682 N N . GLN A 1 86 ? 6.651 3.767 15.905 1.00 93.50 86 GLN A N 1
ATOM 683 C CA . GLN A 1 86 ? 7.956 3.746 15.245 1.00 93.50 86 GLN A CA 1
ATOM 684 C C . GLN A 1 86 ? 7.848 3.297 13.781 1.00 93.50 86 GLN A C 1
ATOM 686 O O . GLN A 1 86 ? 8.491 3.897 12.917 1.00 93.50 86 GLN A O 1
ATOM 691 N N . LYS A 1 87 ? 7.025 2.278 13.497 1.00 90.06 87 LYS A N 1
ATOM 692 C CA . LYS A 1 87 ? 6.848 1.727 12.145 1.00 90.06 87 LYS A CA 1
ATOM 693 C C . LYS A 1 87 ? 5.974 2.587 11.243 1.00 90.06 87 LYS A C 1
ATOM 695 O O . LYS A 1 87 ? 6.362 2.872 10.116 1.00 90.06 87 LYS A O 1
ATOM 700 N N . PHE A 1 88 ? 4.816 3.001 11.741 1.00 89.81 88 PHE A N 1
ATOM 701 C CA . PHE A 1 88 ? 3.788 3.685 10.954 1.00 89.81 88 PHE A CA 1
ATOM 702 C C . PHE A 1 88 ? 3.791 5.201 11.151 1.00 89.81 88 PHE A C 1
ATOM 704 O O . PHE A 1 88 ? 3.035 5.902 10.489 1.00 89.81 88 PHE A O 1
ATOM 711 N N . ARG A 1 89 ? 4.630 5.720 12.060 1.00 94.94 89 ARG A N 1
ATOM 712 C CA . ARG A 1 89 ? 4.720 7.153 12.403 1.00 94.94 89 ARG A CA 1
ATOM 713 C C . ARG A 1 89 ? 3.392 7.758 12.875 1.00 94.94 89 ARG A C 1
ATOM 715 O O . ARG A 1 89 ? 3.235 8.973 12.886 1.00 94.94 89 ARG A O 1
ATOM 722 N N . MET A 1 90 ? 2.472 6.915 13.343 1.00 93.50 90 MET A N 1
ATOM 723 C CA . MET A 1 90 ? 1.162 7.294 13.868 1.00 93.50 90 MET A CA 1
ATOM 724 C C . MET A 1 90 ? 0.732 6.349 14.992 1.00 93.50 90 MET A C 1
ATOM 726 O O . MET A 1 90 ? 1.229 5.229 15.078 1.00 93.50 90 MET A O 1
ATOM 730 N N . LEU A 1 91 ? -0.190 6.789 15.852 1.00 91.25 91 LEU A N 1
ATOM 731 C CA . LEU A 1 91 ? -0.768 5.902 16.866 1.00 91.25 91 LEU A CA 1
ATOM 732 C C . LEU A 1 91 ? -1.778 4.945 16.230 1.00 91.25 91 LEU A C 1
ATOM 734 O O . LEU A 1 91 ? -2.475 5.298 15.272 1.00 91.25 91 LEU A O 1
ATOM 738 N N . GLN A 1 92 ? -1.893 3.759 16.819 1.00 89.50 92 GLN A N 1
ATOM 739 C CA . GLN A 1 92 ? -2.756 2.685 16.342 1.00 89.50 92 GLN A CA 1
ATOM 740 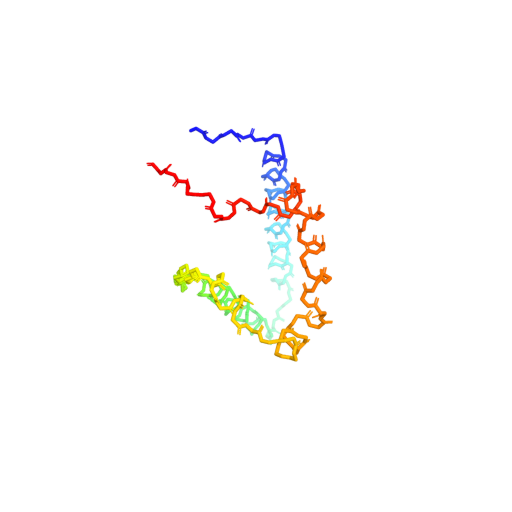C C . GLN A 1 92 ? -4.241 3.100 16.177 1.00 89.50 92 GLN A C 1
ATOM 742 O O . GLN A 1 92 ? -4.828 2.776 15.141 1.00 89.50 92 GLN A O 1
ATOM 747 N N . PRO A 1 93 ? -4.863 3.897 17.075 1.00 91.38 93 PRO A N 1
ATOM 748 C CA . PRO A 1 93 ? -6.248 4.343 16.887 1.00 91.38 93 PRO A CA 1
ATOM 749 C C . PRO A 1 93 ? -6.451 5.223 15.645 1.00 91.38 93 PRO A C 1
ATOM 751 O O . PRO A 1 93 ? -7.456 5.092 14.943 1.00 91.38 93 PRO A O 1
ATOM 754 N N . PHE A 1 94 ? -5.491 6.102 15.337 1.00 92.62 94 PHE A N 1
ATOM 755 C CA . PHE A 1 94 ? -5.553 6.940 14.135 1.00 92.62 94 PHE A CA 1
ATOM 756 C C . PHE A 1 94 ? -5.376 6.107 12.869 1.00 92.62 94 PHE A C 1
ATOM 758 O O . PHE A 1 94 ? -6.027 6.384 11.864 1.00 92.62 94 PHE A O 1
ATOM 765 N N . PHE A 1 95 ? -4.541 5.066 12.927 1.00 91.62 95 PHE A N 1
ATOM 766 C CA . PHE A 1 95 ? -4.367 4.145 11.810 1.00 91.62 95 PHE A CA 1
ATOM 767 C C . PHE A 1 95 ? -5.683 3.444 11.471 1.00 91.62 95 PHE A C 1
ATOM 769 O O . PHE A 1 95 ? -6.078 3.418 10.310 1.00 91.62 95 PHE A O 1
ATOM 776 N N . PHE A 1 96 ? -6.410 2.940 12.472 1.00 88.31 96 PHE A N 1
ATOM 777 C CA . PHE A 1 96 ? -7.705 2.299 12.229 1.00 88.31 96 PHE A CA 1
ATOM 778 C C . PHE A 1 96 ? -8.775 3.265 11.732 1.00 88.31 96 PHE A C 1
ATOM 780 O O . PHE A 1 96 ? -9.614 2.872 10.920 1.00 88.31 96 PHE A O 1
ATOM 787 N N . ARG A 1 97 ? -8.755 4.523 12.184 1.00 93.75 97 ARG A N 1
ATOM 788 C CA . ARG A 1 97 ? -9.645 5.551 11.635 1.00 93.75 97 ARG A CA 1
ATOM 789 C C . ARG A 1 97 ? -9.367 5.766 10.147 1.00 93.75 97 ARG A C 1
ATOM 791 O O . ARG A 1 97 ? -10.281 5.606 9.346 1.00 93.75 97 ARG A O 1
ATOM 798 N N . LEU A 1 98 ? -8.105 6.006 9.787 1.00 92.00 98 LEU A N 1
ATOM 799 C CA . LEU A 1 98 ? -7.684 6.173 8.396 1.00 92.00 98 LEU A CA 1
ATOM 800 C C . LEU A 1 98 ? -8.037 4.943 7.551 1.00 92.00 98 LEU A C 1
A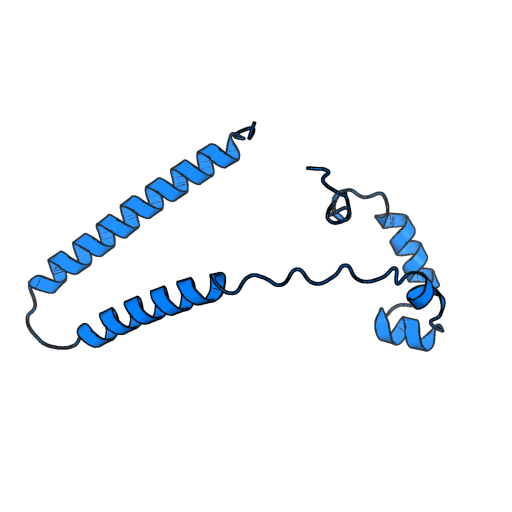TOM 802 O O . LEU A 1 98 ? -8.624 5.075 6.483 1.00 92.00 98 LEU A O 1
ATOM 806 N N . PHE A 1 99 ? -7.734 3.741 8.047 1.00 88.94 99 PHE A N 1
ATOM 807 C CA . PHE A 1 99 ? -8.073 2.490 7.372 1.00 88.94 99 PHE A CA 1
ATOM 808 C C . PHE A 1 99 ? -9.573 2.399 7.075 1.00 88.94 99 PHE A C 1
ATOM 810 O O . PHE A 1 99 ? -9.957 2.065 5.959 1.00 88.94 99 PHE A O 1
ATOM 817 N N . ASN A 1 100 ? -10.432 2.730 8.042 1.00 91.31 100 ASN A N 1
ATOM 818 C CA . ASN A 1 100 ? -11.879 2.697 7.843 1.00 91.31 100 ASN A CA 1
ATOM 819 C C . ASN A 1 100 ? -12.385 3.724 6.823 1.00 91.31 100 ASN A C 1
ATOM 821 O O . ASN A 1 100 ? -13.374 3.436 6.152 1.00 91.31 100 ASN A O 1
ATOM 825 N N . GLU A 1 101 ? -11.713 4.866 6.682 1.00 92.56 101 GLU A N 1
ATOM 826 C CA . GLU A 1 101 ? -12.035 5.877 5.669 1.00 92.56 101 GLU A CA 1
ATOM 827 C C . GLU A 1 101 ? -11.633 5.420 4.260 1.00 92.56 101 GLU A C 1
ATOM 829 O O . GLU A 1 101 ? -12.383 5.614 3.304 1.00 92.56 101 GLU A O 1
ATOM 834 N N . ILE A 1 102 ? -10.477 4.763 4.121 1.00 91.56 102 ILE A N 1
ATOM 835 C CA . ILE A 1 102 ? -9.922 4.425 2.801 1.00 91.56 102 ILE A CA 1
ATOM 836 C C . ILE A 1 102 ? -10.260 3.009 2.324 1.00 91.56 102 ILE A C 1
ATOM 838 O O . ILE A 1 102 ? -10.148 2.736 1.128 1.00 91.56 102 ILE A O 1
ATOM 842 N N . LYS A 1 103 ? -10.692 2.096 3.210 1.00 87.38 103 LYS A N 1
ATOM 843 C CA . LYS A 1 103 ? -10.898 0.667 2.880 1.00 87.38 103 LYS A CA 1
ATOM 844 C C . LYS A 1 103 ? -11.902 0.412 1.759 1.00 87.38 103 LYS A C 1
ATOM 846 O O . LYS A 1 103 ? -11.881 -0.676 1.199 1.00 87.38 103 LYS A O 1
ATOM 851 N N . GLY A 1 104 ? -12.790 1.359 1.460 1.00 85.25 104 GLY A N 1
ATOM 852 C CA . GLY A 1 104 ? -13.779 1.254 0.382 1.00 85.25 104 GLY A CA 1
ATOM 853 C C . GLY A 1 104 ? -13.431 2.058 -0.872 1.00 85.25 104 GLY A C 1
ATOM 854 O O . GLY A 1 104 ? -14.200 2.043 -1.828 1.00 85.25 104 GLY A O 1
ATOM 855 N N . HIS A 1 105 ? -12.320 2.793 -0.874 1.00 87.06 105 HIS A N 1
ATOM 856 C CA . HIS A 1 105 ? -12.050 3.778 -1.910 1.00 87.06 105 HIS A CA 1
ATOM 857 C C . HIS A 1 105 ? -11.264 3.157 -3.083 1.00 87.06 105 HIS A C 1
ATOM 859 O O . HIS A 1 105 ? -10.162 2.637 -2.880 1.00 87.06 105 HIS A O 1
ATOM 865 N N . PRO A 1 106 ? -11.770 3.255 -4.329 1.00 82.50 106 PRO A N 1
ATOM 866 C CA . PRO A 1 106 ? -11.263 2.483 -5.468 1.00 82.50 106 PRO A CA 1
ATOM 867 C C . PRO A 1 106 ? -9.816 2.820 -5.842 1.00 82.50 106 PRO A C 1
ATOM 869 O O . PRO A 1 106 ? -9.086 1.950 -6.301 1.00 82.50 106 PRO A O 1
ATOM 872 N N . VAL A 1 107 ? -9.363 4.054 -5.592 1.00 84.88 107 VAL A N 1
ATOM 873 C CA . VAL A 1 107 ? -7.966 4.463 -5.849 1.00 84.88 107 VAL A CA 1
ATOM 874 C C . VAL A 1 107 ? -6.962 3.667 -5.009 1.00 84.88 107 VAL A C 1
ATOM 876 O O . VAL A 1 107 ? -5.849 3.420 -5.462 1.00 84.88 107 VAL A O 1
ATOM 879 N N . PHE A 1 108 ? -7.345 3.231 -3.805 1.00 81.12 108 PHE A N 1
ATOM 880 C CA . PHE A 1 108 ? -6.471 2.448 -2.926 1.00 81.12 108 PHE A CA 1
ATOM 881 C C . PHE A 1 108 ? -6.656 0.933 -3.109 1.00 81.12 108 PHE A C 1
ATOM 883 O O . PHE A 1 108 ? -5.941 0.136 -2.501 1.00 81.12 108 PHE A O 1
ATOM 890 N N . HIS A 1 109 ? -7.580 0.510 -3.977 1.00 76.75 109 HIS A N 1
ATOM 891 C CA . HIS A 1 109 ? -7.770 -0.887 -4.359 1.00 76.75 109 HIS A CA 1
ATOM 892 C C . HIS A 1 109 ? -6.970 -1.195 -5.621 1.00 76.75 109 HIS A C 1
ATOM 894 O O . HIS A 1 109 ? -7.499 -1.200 -6.726 1.00 76.75 109 HIS A O 1
ATOM 900 N N . ASN A 1 110 ? -5.690 -1.534 -5.472 1.00 70.19 110 ASN A N 1
ATOM 901 C CA . ASN A 1 110 ? -4.839 -1.858 -6.627 1.00 70.19 110 ASN A CA 1
ATOM 902 C C . ASN A 1 110 ? -5.147 -3.235 -7.271 1.00 70.19 110 ASN A C 1
ATOM 904 O O . ASN A 1 110 ? -4.383 -3.717 -8.100 1.00 70.19 110 ASN A O 1
ATOM 908 N N . GLN A 1 111 ? -6.220 -3.927 -6.856 1.00 64.38 111 GLN A N 1
ATOM 909 C CA . GLN A 1 111 ? -6.623 -5.269 -7.325 1.00 64.38 111 GLN A CA 1
ATOM 910 C C . GLN A 1 111 ? -5.492 -6.320 -7.389 1.00 64.38 111 GLN A C 1
ATOM 912 O O . GLN A 1 111 ? -5.680 -7.413 -7.917 1.00 64.38 111 GLN A O 1
ATOM 917 N N . SER A 1 112 ? -4.321 -6.037 -6.813 1.00 61.78 112 SER A N 1
ATOM 918 C CA . SER A 1 112 ? -3.104 -6.831 -6.999 1.00 61.78 112 SER A CA 1
ATOM 919 C C . SER A 1 112 ? -3.190 -8.175 -6.279 1.00 61.78 112 SER A C 1
ATOM 921 O O . SER A 1 112 ? -2.418 -9.081 -6.564 1.00 61.78 112 SER A O 1
ATOM 923 N N . ASN A 1 113 ? -4.165 -8.303 -5.375 1.00 56.47 113 ASN A N 1
ATOM 924 C CA . ASN A 1 113 ? -4.463 -9.503 -4.605 1.00 56.47 113 ASN A CA 1
ATOM 925 C C . ASN A 1 113 ? -5.671 -10.285 -5.152 1.00 56.47 113 ASN A C 1
ATOM 927 O O . ASN A 1 113 ? -6.061 -11.283 -4.547 1.00 56.47 113 ASN A O 1
ATOM 931 N N . ILE A 1 114 ? -6.289 -9.848 -6.258 1.00 59.06 114 ILE A N 1
ATOM 932 C CA . ILE A 1 114 ? -7.341 -10.625 -6.917 1.00 59.06 114 ILE A CA 1
ATOM 933 C C . ILE A 1 114 ? -6.645 -11.722 -7.722 1.00 59.06 114 ILE A C 1
ATOM 935 O O . ILE A 1 114 ? -5.941 -11.443 -8.694 1.00 59.06 114 ILE A O 1
ATOM 939 N N . LEU A 1 115 ? -6.826 -12.972 -7.293 1.00 50.78 115 LEU A N 1
ATOM 940 C CA . LEU A 1 115 ? -6.436 -14.158 -8.050 1.00 50.78 115 LEU A CA 1
ATOM 941 C C . LEU A 1 115 ? -7.083 -14.071 -9.435 1.00 50.78 115 LEU A C 1
ATOM 943 O O . LEU A 1 115 ? -8.285 -14.274 -9.582 1.00 50.78 115 LEU A O 1
ATOM 947 N N . LYS A 1 116 ? -6.289 -13.757 -10.458 1.00 48.41 116 LYS A N 1
ATOM 948 C CA . LYS A 1 116 ? -6.694 -14.017 -11.835 1.00 48.41 116 LYS A CA 1
ATOM 949 C C . LYS A 1 116 ? -6.601 -15.528 -12.021 1.00 48.41 116 LYS A C 1
ATOM 951 O O . LYS A 1 116 ? -5.500 -16.051 -12.174 1.00 48.41 116 LYS A O 1
ATOM 956 N N . SER A 1 117 ? -7.731 -16.228 -11.922 1.00 47.16 117 SER A N 1
ATOM 957 C CA . SER A 1 117 ? -7.824 -17.600 -12.417 1.00 47.16 117 SER A CA 1
ATOM 958 C C . SER A 1 117 ? -7.553 -17.561 -13.921 1.00 47.16 117 SER A C 1
ATOM 960 O O . SER A 1 117 ? -8.225 -16.814 -14.635 1.00 47.16 117 SER A O 1
ATOM 962 N N . PHE A 1 118 ? -6.527 -18.288 -14.357 1.00 43.50 118 PHE A N 1
ATOM 963 C CA . PHE A 1 118 ? -6.247 -18.534 -15.770 1.00 43.50 118 PHE A CA 1
ATOM 964 C C . PHE A 1 118 ? -7.158 -19.636 -16.297 1.00 43.50 118 PHE A C 1
ATOM 966 O O . PHE A 1 118 ? -7.443 -20.566 -15.509 1.00 43.50 118 PHE A O 1
#

Secondary structure (DSSP, 8-state):
-----HHHHHHHHHHHHHHHHHHHHHHHHHHHHTTS-SSS-HHHHHHHHHHHHHHHHHTTS----PPPPP--HHHHHH--HHHHHHHHSS-HHHHHHHHHHHTT-GGG---TTS----

Foldseek 3Di:
DDPCDPVNVVVVVVVVVVVVVVVVVVVVVVVVPVVDDDDDCPVVVVVVVVVVVVVVVVPPPPPPPPPDDPPCVVVQVPDDQVRNCVVVVDGPVVVVVVCVVCVPPVVPPPVPPPPPDD

Organism: Puccinia graminis f. sp. tritici (strain CRL 75-36-700-3 / race SCCL) (NCBI:txid418459)

Radius of gyration: 26.18 Å; chains: 1; bounding box: 53×33×66 Å